Protein AF-A0A3D0XBW6-F1 (afdb_monomer)

Radius of gyration: 17.54 Å; Cα contacts (8 Å, |Δi|>4): 55; chains: 1; bounding box: 36×22×61 Å

pLDDT: mean 77.78, std 9.22, range [53.75, 89.75]

Nearest PDB structures (foldseek):
  8wfx-assembly1_G  TM=4.551E-01  e=8.396E+00  Mycobacterium c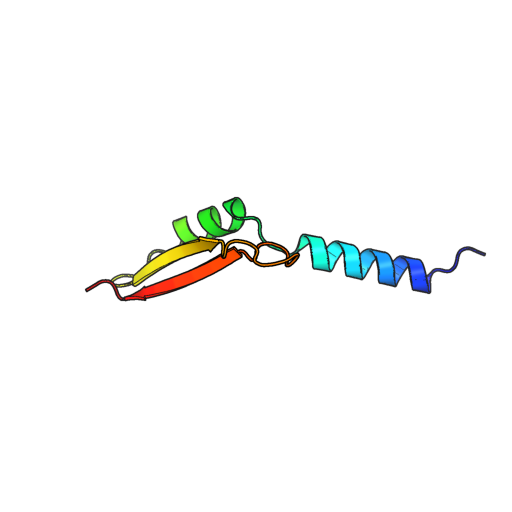anetti

Structure (mmCIF, N/CA/C/O backbone):
data_AF-A0A3D0XBW6-F1
#
_entry.id   AF-A0A3D0XBW6-F1
#
loop_
_atom_site.group_PDB
_atom_site.id
_atom_site.type_symbol
_atom_site.label_atom_id
_atom_site.label_alt_id
_atom_site.label_comp_id
_atom_site.label_asym_id
_atom_site.label_entity_id
_atom_site.label_seq_id
_atom_site.pdbx_PDB_ins_code
_atom_site.Cartn_x
_atom_site.Cartn_y
_atom_site.Cartn_z
_atom_site.occupancy
_atom_site.B_iso_or_equiv
_atom_site.auth_seq_id
_atom_site.auth_comp_id
_atom_site.auth_asym_id
_atom_site.auth_atom_id
_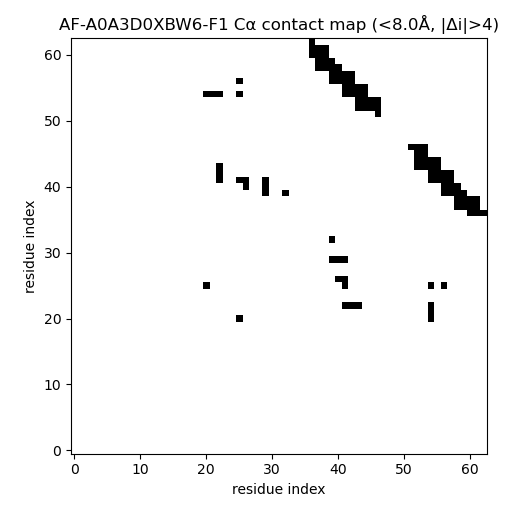atom_site.pdbx_PDB_model_num
ATOM 1 N N . PRO A 1 1 ? 7.733 -11.257 -38.914 1.00 79.38 1 PRO A N 1
ATOM 2 C CA . PRO A 1 1 ? 6.530 -11.456 -38.067 1.00 79.38 1 PRO A CA 1
ATOM 3 C C . PRO A 1 1 ? 6.862 -11.014 -36.640 1.00 79.38 1 PRO A C 1
ATOM 5 O O . PRO A 1 1 ? 7.890 -11.432 -36.116 1.00 79.38 1 PRO A O 1
ATOM 8 N N . ILE A 1 2 ? 6.069 -10.115 -36.055 1.00 81.44 2 ILE A N 1
ATOM 9 C CA . ILE A 1 2 ? 6.287 -9.646 -34.679 1.00 81.44 2 ILE A CA 1
ATOM 10 C C . ILE A 1 2 ? 5.815 -10.756 -33.730 1.00 81.44 2 ILE A C 1
ATOM 12 O O . ILE A 1 2 ? 4.703 -11.261 -33.915 1.00 81.44 2 ILE A O 1
ATOM 16 N N . PRO A 1 3 ? 6.623 -11.178 -32.744 1.00 82.81 3 PRO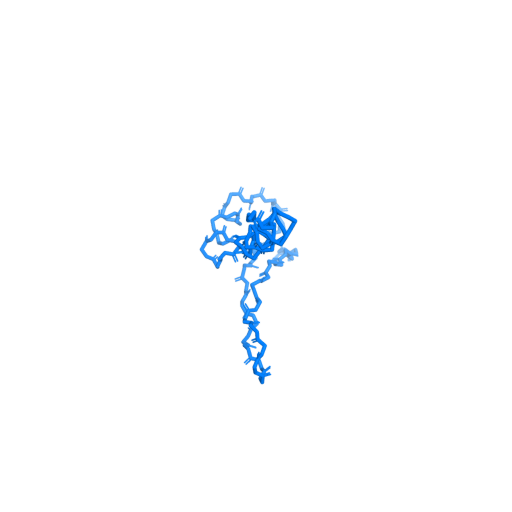 A N 1
ATOM 17 C CA . PRO A 1 3 ? 6.211 -12.222 -31.821 1.00 82.81 3 PRO A CA 1
ATOM 18 C C . PRO A 1 3 ? 5.138 -11.665 -30.870 1.00 82.81 3 PRO A C 1
ATOM 20 O O . PRO A 1 3 ? 5.417 -10.819 -30.025 1.00 82.81 3 PRO A O 1
ATOM 23 N N . LEU A 1 4 ? 3.896 -12.135 -31.019 1.00 88.75 4 LEU A N 1
ATOM 24 C CA . LEU A 1 4 ? 2.753 -11.694 -30.205 1.00 88.75 4 LEU A CA 1
ATOM 25 C C . LEU A 1 4 ? 2.834 -12.168 -28.748 1.00 88.75 4 LEU A C 1
ATOM 27 O O . LEU A 1 4 ? 2.481 -11.420 -27.842 1.00 88.75 4 LEU A O 1
ATOM 31 N N . ILE A 1 5 ? 3.312 -13.395 -28.517 1.00 87.75 5 ILE A N 1
ATOM 32 C CA . ILE A 1 5 ? 3.335 -14.014 -27.181 1.00 87.75 5 ILE A CA 1
ATOM 33 C C . ILE A 1 5 ? 4.180 -13.193 -26.179 1.00 87.75 5 ILE A C 1
ATOM 35 O O . ILE A 1 5 ? 3.655 -12.859 -25.116 1.00 87.75 5 ILE A O 1
ATOM 39 N N . PRO A 1 6 ? 5.426 -12.777 -26.497 1.00 88.31 6 PRO A N 1
ATOM 40 C CA . PRO A 1 6 ? 6.216 -11.925 -25.604 1.00 88.31 6 PRO A CA 1
ATOM 41 C C . PRO A 1 6 ? 5.580 -10.558 -25.341 1.00 88.31 6 PRO A C 1
ATOM 43 O O . PRO A 1 6 ? 5.701 -10.033 -24.239 1.00 88.31 6 PRO A O 1
ATOM 46 N N . LEU A 1 7 ? 4.887 -9.986 -26.331 1.00 88.69 7 LEU A N 1
ATOM 47 C CA . LEU A 1 7 ? 4.250 -8.675 -26.198 1.00 88.69 7 LEU A CA 1
ATOM 48 C C . LEU A 1 7 ? 3.100 -8.715 -25.182 1.00 88.69 7 LEU A C 1
ATOM 50 O O . LEU A 1 7 ? 2.990 -7.836 -24.330 1.00 88.69 7 LEU A O 1
ATOM 54 N N . ILE A 1 8 ? 2.281 -9.768 -25.250 1.00 89.25 8 ILE A N 1
ATOM 55 C CA . ILE A 1 8 ? 1.170 -9.991 -24.319 1.00 89.25 8 ILE A CA 1
ATOM 56 C C . ILE A 1 8 ? 1.708 -10.233 -22.902 1.00 89.25 8 ILE A C 1
ATOM 58 O O . ILE A 1 8 ? 1.218 -9.621 -21.958 1.00 89.25 8 ILE A O 1
ATOM 62 N N . MET A 1 9 ? 2.757 -11.051 -22.752 1.00 89.75 9 MET A N 1
ATOM 63 C CA . MET A 1 9 ? 3.399 -11.295 -21.450 1.00 89.75 9 MET A CA 1
ATOM 64 C C . MET A 1 9 ? 4.021 -10.031 -20.842 1.00 89.75 9 MET A C 1
ATOM 66 O O . MET A 1 9 ? 3.913 -9.799 -19.637 1.00 89.75 9 MET A O 1
ATOM 70 N N . MET A 1 10 ? 4.659 -9.194 -21.665 1.00 89.12 10 MET A N 1
ATOM 71 C CA . MET A 1 10 ? 5.245 -7.930 -21.215 1.00 89.12 10 MET A CA 1
ATOM 72 C C . MET A 1 10 ? 4.165 -6.945 -20.753 1.00 89.12 10 MET A C 1
ATOM 74 O O . MET A 1 10 ? 4.334 -6.292 -19.724 1.00 89.12 10 MET A O 1
ATOM 78 N N . TRP A 1 11 ? 3.043 -6.869 -21.474 1.00 89.44 11 TRP A N 1
ATOM 79 C CA . TRP A 1 11 ? 1.910 -6.026 -21.094 1.00 89.44 11 TRP A CA 1
ATOM 80 C C . TRP A 1 11 ? 1.253 -6.483 -19.788 1.00 89.44 11 TRP A C 1
ATOM 82 O O . TRP A 1 11 ? 1.043 -5.665 -18.898 1.00 89.44 11 TRP A O 1
ATOM 92 N N . ASP A 1 12 ? 0.999 -7.783 -19.630 1.00 87.94 12 ASP A N 1
ATOM 93 C CA . ASP A 1 12 ? 0.437 -8.354 -18.397 1.00 87.94 12 ASP A CA 1
ATOM 94 C C . ASP A 1 12 ? 1.329 -8.083 -17.170 1.00 87.94 12 ASP A C 1
ATOM 96 O O . ASP A 1 12 ? 0.853 -7.682 -16.103 1.00 87.94 12 ASP A O 1
ATOM 100 N N . SER A 1 13 ? 2.649 -8.185 -17.355 1.00 83.56 13 SER A N 1
ATOM 101 C CA . SER A 1 13 ? 3.636 -7.874 -16.316 1.00 83.56 13 SER A CA 1
ATOM 102 C C . SER A 1 13 ? 3.645 -6.384 -15.958 1.00 83.56 13 SER A C 1
ATOM 104 O O . SER A 1 13 ? 3.687 -6.028 -14.779 1.00 83.56 13 SER A O 1
ATOM 106 N N . ALA A 1 14 ? 3.568 -5.501 -16.960 1.00 83.94 14 ALA A N 1
ATOM 107 C CA . ALA A 1 14 ? 3.508 -4.056 -16.749 1.00 83.94 14 ALA A CA 1
ATOM 108 C C . ALA A 1 14 ? 2.221 -3.643 -16.020 1.00 83.94 14 ALA A C 1
ATOM 110 O O . ALA A 1 14 ? 2.275 -2.873 -15.063 1.00 83.94 14 ALA A O 1
ATOM 111 N N . VAL A 1 15 ? 1.069 -4.188 -16.420 1.00 85.00 15 VAL A N 1
ATOM 112 C CA . VAL A 1 15 ? -0.223 -3.931 -15.763 1.00 85.00 15 VAL A CA 1
ATOM 113 C C . VAL A 1 15 ? -0.226 -4.451 -14.326 1.00 85.00 15 VAL A C 1
ATOM 115 O O . VAL A 1 15 ? -0.705 -3.760 -13.427 1.00 85.00 15 VAL A O 1
ATOM 118 N N . SER A 1 16 ? 0.365 -5.619 -14.076 1.00 79.81 16 SER A N 1
ATOM 119 C CA . SER A 1 16 ? 0.512 -6.162 -12.721 1.00 79.81 16 SER A CA 1
ATOM 120 C C . SER A 1 16 ? 1.402 -5.287 -11.834 1.00 79.81 16 SER A C 1
ATOM 122 O O . SER A 1 16 ? 1.070 -5.063 -10.671 1.0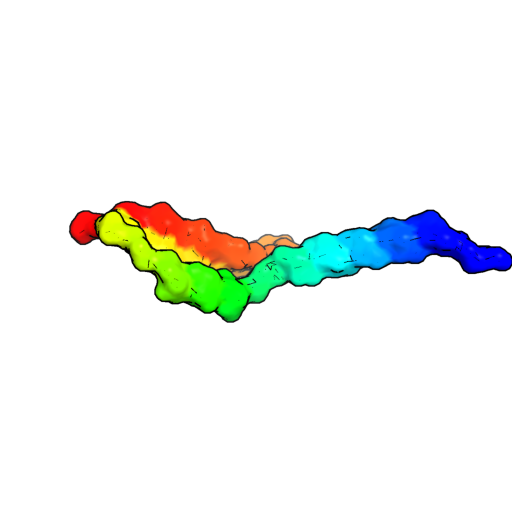0 79.81 16 SER A O 1
ATOM 124 N N . ALA A 1 17 ? 2.489 -4.730 -12.379 1.00 72.75 17 ALA A N 1
ATOM 125 C CA . ALA A 1 17 ? 3.354 -3.793 -11.660 1.00 72.75 17 ALA A CA 1
ATOM 126 C C . ALA A 1 17 ? 2.665 -2.444 -11.384 1.00 72.75 17 ALA A C 1
ATOM 128 O O . ALA A 1 17 ? 2.839 -1.873 -10.311 1.00 72.75 17 ALA A O 1
ATOM 129 N N . MET A 1 18 ? 1.835 -1.957 -12.311 1.00 71.25 18 MET A N 1
ATOM 130 C CA . MET A 1 18 ? 1.028 -0.745 -12.115 1.00 71.25 18 MET A CA 1
ATOM 131 C C . MET A 1 18 ? -0.094 -0.925 -11.082 1.00 71.25 18 MET A C 1
ATOM 133 O O . MET A 1 18 ? -0.638 0.061 -10.598 1.00 71.25 18 MET A O 1
ATOM 137 N N . ARG A 1 19 ? -0.430 -2.166 -10.701 1.00 68.56 19 ARG A N 1
ATOM 138 C CA . ARG A 1 19 ? -1.408 -2.465 -9.641 1.00 68.56 19 ARG A CA 1
ATOM 139 C C . ARG A 1 19 ? -0.858 -2.263 -8.226 1.00 68.56 19 ARG A C 1
ATOM 141 O O . ARG A 1 19 ? -1.581 -2.461 -7.252 1.00 68.56 19 ARG A O 1
ATOM 148 N N . VAL A 1 20 ? 0.418 -1.905 -8.095 1.00 71.06 20 VAL A N 1
ATOM 149 C CA . VAL A 1 20 ? 1.001 -1.538 -6.807 1.00 71.06 20 VAL A CA 1
ATOM 150 C C . VAL A 1 20 ? 0.445 -0.174 -6.412 1.00 71.06 20 VAL A C 1
ATOM 152 O O . VAL A 1 20 ? 0.811 0.843 -6.992 1.00 71.06 20 VAL A O 1
ATOM 155 N N . TYR A 1 21 ? -0.448 -0.167 -5.422 1.00 71.25 21 TYR A N 1
ATOM 156 C CA . TYR A 1 21 ? -0.999 1.062 -4.862 1.00 71.25 21 TYR A CA 1
ATOM 157 C C . TYR A 1 21 ? 0.121 1.986 -4.382 1.00 71.25 21 TYR A C 1
ATOM 159 O O . TYR A 1 21 ? 1.021 1.566 -3.640 1.00 71.25 21 TYR A O 1
ATOM 167 N N . THR A 1 22 ? 0.054 3.254 -4.782 1.00 76.19 22 THR A N 1
ATOM 168 C CA . THR A 1 22 ? 0.913 4.274 -4.188 1.00 76.19 22 THR A CA 1
ATOM 169 C C . THR A 1 22 ? 0.473 4.533 -2.749 1.00 76.19 22 THR A C 1
ATOM 171 O O . THR A 1 22 ? -0.630 4.171 -2.329 1.00 76.19 22 THR A O 1
ATOM 174 N N . LYS A 1 23 ? 1.335 5.186 -1.962 1.00 76.06 23 LYS A N 1
ATOM 175 C CA . LYS A 1 23 ? 0.952 5.624 -0.615 1.00 76.06 23 LYS A CA 1
ATOM 176 C C . LYS A 1 23 ? -0.314 6.490 -0.642 1.00 76.06 23 LYS A C 1
ATOM 178 O O . LYS A 1 23 ? -1.168 6.328 0.216 1.00 76.06 23 LYS A O 1
ATOM 183 N N . GLU A 1 24 ? -0.420 7.378 -1.624 1.00 77.75 24 GLU A N 1
ATOM 184 C CA . GLU A 1 24 ? -1.531 8.322 -1.764 1.00 77.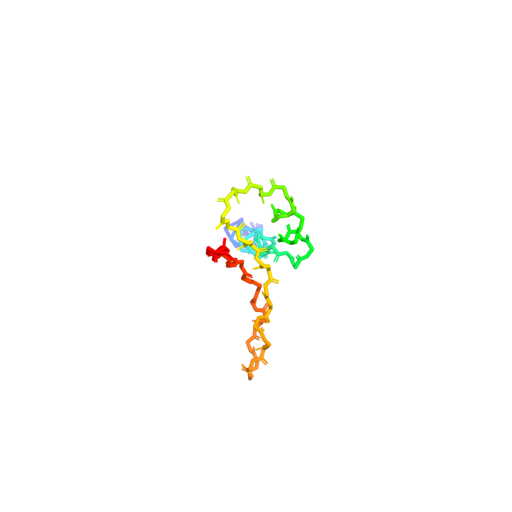75 24 GLU A CA 1
ATOM 185 C C . GLU A 1 24 ? -2.845 7.599 -2.063 1.00 77.75 24 GLU A C 1
ATOM 187 O O . GLU A 1 24 ? -3.873 7.929 -1.474 1.00 77.75 24 GLU A O 1
ATOM 192 N N . ASP A 1 25 ? -2.800 6.567 -2.908 1.00 80.19 25 ASP A N 1
ATOM 193 C CA . ASP A 1 25 ? -3.969 5.736 -3.200 1.00 80.19 25 ASP A CA 1
ATOM 194 C C . ASP A 1 25 ? -4.441 4.982 -1.953 1.00 80.19 25 ASP A C 1
ATOM 196 O O . ASP A 1 25 ? -5.638 4.933 -1.679 1.00 80.19 25 ASP A O 1
ATOM 200 N N . LEU A 1 26 ? -3.507 4.434 -1.167 1.00 80.12 26 LEU A N 1
ATOM 201 C CA . LEU A 1 26 ? -3.801 3.767 0.105 1.00 80.12 26 LEU A CA 1
ATOM 202 C C . LEU A 1 26 ? -4.351 4.740 1.155 1.00 80.12 26 LEU A C 1
ATOM 204 O O . LEU A 1 26 ? -5.347 4.426 1.800 1.00 80.12 26 LEU A O 1
ATOM 208 N N . ASP A 1 27 ? -3.751 5.923 1.300 1.00 81.56 27 ASP A N 1
ATOM 209 C CA . ASP A 1 27 ? -4.231 6.967 2.213 1.00 81.56 27 ASP A CA 1
ATOM 210 C C . ASP A 1 27 ? -5.651 7.415 1.830 1.00 81.56 27 ASP A C 1
ATOM 212 O O . ASP A 1 27 ? -6.495 7.616 2.702 1.00 81.56 27 ASP A O 1
ATOM 216 N N . ASN A 1 28 ? -5.949 7.543 0.535 1.00 84.06 28 ASN A N 1
ATOM 217 C CA . ASN A 1 28 ? -7.294 7.872 0.064 1.00 84.06 28 ASN A CA 1
ATOM 218 C C . ASN A 1 28 ? -8.287 6.729 0.291 1.00 84.06 28 ASN A C 1
ATOM 220 O O . ASN A 1 28 ? -9.401 6.991 0.733 1.00 84.06 28 ASN A O 1
ATOM 224 N N . LEU A 1 29 ? -7.878 5.477 0.071 1.00 82.69 29 LEU A N 1
ATOM 225 C CA . LEU A 1 29 ? -8.719 4.306 0.326 1.00 82.69 29 LEU A CA 1
ATOM 226 C C . LEU A 1 29 ? -9.117 4.207 1.806 1.00 82.69 29 LEU A C 1
ATOM 228 O O . LEU A 1 29 ? -10.250 3.868 2.127 1.00 82.69 29 LEU A O 1
ATOM 232 N N . ILE A 1 30 ? -8.182 4.512 2.708 1.00 84.62 30 ILE A N 1
ATOM 233 C CA . ILE A 1 30 ? -8.387 4.414 4.154 1.00 84.62 30 ILE A CA 1
ATOM 234 C C . ILE A 1 30 ? -9.241 5.563 4.700 1.00 84.62 30 ILE A C 1
ATOM 236 O O . ILE A 1 30 ? -10.006 5.347 5.637 1.00 84.62 30 ILE A O 1
ATOM 240 N N . LYS A 1 31 ? -9.170 6.766 4.115 1.00 83.31 31 LYS A N 1
ATOM 241 C CA . LYS A 1 31 ? -9.998 7.916 4.540 1.00 83.31 31 LYS A CA 1
ATOM 242 C C . LYS A 1 31 ? -11.498 7.629 4.499 1.00 83.31 31 LYS A C 1
ATOM 244 O O . LYS A 1 31 ? -12.238 8.155 5.332 1.00 83.31 31 LYS A O 1
ATOM 249 N N . ASP A 1 32 ? -11.932 6.813 3.544 1.00 82.88 32 ASP A N 1
ATOM 250 C CA . ASP A 1 32 ? -13.342 6.461 3.373 1.00 82.88 32 ASP A CA 1
ATOM 251 C C . ASP A 1 32 ? -13.778 5.294 4.277 1.00 82.88 32 ASP A C 1
ATOM 253 O O . ASP A 1 32 ? -14.976 5.063 4.459 1.00 82.88 32 ASP A O 1
ATOM 257 N N . ILE A 1 33 ? -12.834 4.578 4.900 1.00 82.19 33 ILE A N 1
ATOM 258 C CA . ILE A 1 33 ? -13.129 3.483 5.826 1.00 82.19 33 ILE A CA 1
ATOM 259 C C . ILE A 1 33 ? -13.446 4.072 7.202 1.00 82.19 33 ILE A C 1
ATOM 261 O O . ILE A 1 33 ? -12.560 4.443 7.969 1.00 82.19 33 ILE A O 1
ATOM 265 N N . LYS A 1 34 ? -14.738 4.128 7.532 1.00 78.19 34 LYS A N 1
ATOM 266 C CA . LYS A 1 34 ? -15.228 4.490 8.867 1.00 78.19 34 LYS A CA 1
ATOM 267 C C . LYS A 1 34 ? -15.862 3.271 9.516 1.00 78.19 34 LYS A C 1
ATOM 269 O O . LYS A 1 34 ? -16.974 2.887 9.163 1.00 78.19 34 LYS A O 1
ATOM 274 N N . VAL A 1 35 ? -15.130 2.656 10.436 1.00 82.00 35 VAL A N 1
ATOM 275 C CA . VAL A 1 35 ? -15.600 1.529 11.243 1.00 82.00 35 VAL A CA 1
ATOM 276 C C . VAL A 1 35 ? -15.455 1.927 12.704 1.00 82.00 35 VAL A C 1
ATOM 278 O O . VAL A 1 35 ? -14.360 2.279 13.138 1.00 82.00 35 VAL A O 1
ATOM 281 N N . ASP A 1 36 ? -16.557 1.894 13.450 1.00 79.69 36 ASP A N 1
ATOM 282 C CA . ASP A 1 36 ? -16.542 2.233 14.872 1.00 79.69 36 ASP A CA 1
ATOM 283 C C . ASP A 1 36 ? -15.621 1.277 15.642 1.00 79.69 36 ASP A C 1
ATOM 285 O O . ASP A 1 36 ? -15.664 0.058 15.458 1.00 79.69 36 ASP A O 1
ATOM 289 N N . GLY A 1 37 ? -14.758 1.844 16.488 1.00 82.12 37 GLY A N 1
ATOM 290 C CA . GLY A 1 37 ? -13.790 1.086 17.282 1.00 82.12 37 GLY A CA 1
ATOM 291 C C . GLY A 1 37 ? -12.580 0.565 16.503 1.00 82.12 37 GLY A C 1
ATOM 292 O O . GLY A 1 37 ? -11.832 -0.234 17.052 1.00 82.12 37 GLY A O 1
ATOM 293 N N . TYR A 1 38 ? -12.353 0.988 15.253 1.00 82.25 38 TYR A N 1
ATOM 294 C CA . TYR A 1 38 ? -11.164 0.619 14.475 1.00 82.25 38 TYR A CA 1
ATOM 295 C C . TYR A 1 38 ? -10.479 1.836 13.851 1.00 82.25 38 TYR A C 1
ATOM 297 O O . TYR A 1 38 ? -11.118 2.699 13.254 1.00 82.25 38 TYR A O 1
ATOM 305 N N . ILE A 1 39 ? -9.148 1.863 13.935 1.00 82.06 39 ILE A N 1
ATOM 306 C CA . ILE A 1 39 ? -8.294 2.823 13.233 1.00 82.06 39 ILE A CA 1
ATOM 307 C C . ILE A 1 39 ? -7.522 2.086 12.149 1.00 82.06 39 ILE A C 1
ATOM 309 O O . ILE A 1 39 ? -6.942 1.025 12.382 1.00 82.06 39 ILE A O 1
ATOM 313 N N . PHE A 1 40 ? -7.501 2.679 10.962 1.00 83.19 40 PHE A N 1
ATOM 314 C CA . PHE A 1 40 ? -6.742 2.195 9.822 1.00 83.19 40 PHE A CA 1
ATOM 315 C C . PHE A 1 40 ? -5.594 3.163 9.526 1.00 83.19 40 PHE A C 1
ATOM 317 O O . PHE A 1 40 ? -5.796 4.372 9.435 1.00 83.19 40 PHE A O 1
ATOM 324 N N . GLU A 1 41 ? -4.384 2.630 9.365 1.00 81.31 41 GLU A N 1
ATOM 325 C CA . GLU A 1 41 ? -3.186 3.402 9.032 1.00 81.31 41 GLU A CA 1
ATOM 326 C C . GLU A 1 41 ? -2.451 2.773 7.842 1.00 81.31 41 GLU A C 1
ATOM 328 O O . GLU A 1 41 ? -2.131 1.578 7.851 1.00 81.31 41 GLU A O 1
ATOM 333 N N . ALA A 1 42 ? -2.113 3.587 6.836 1.00 82.12 42 ALA A N 1
ATOM 334 C CA . ALA A 1 42 ? -1.153 3.210 5.804 1.00 82.12 42 ALA A CA 1
ATOM 335 C C . ALA A 1 42 ? 0.262 3.555 6.266 1.00 82.12 42 ALA A C 1
ATOM 337 O O . ALA A 1 42 ? 0.608 4.710 6.530 1.00 82.12 42 ALA A O 1
ATOM 338 N N . LYS A 1 43 ? 1.126 2.546 6.320 1.00 75.00 43 LYS A N 1
ATOM 339 C CA . LYS A 1 43 ? 2.541 2.713 6.641 1.00 75.00 43 LYS A CA 1
ATOM 340 C C . LYS A 1 43 ? 3.408 2.203 5.499 1.00 75.00 43 LYS A C 1
ATOM 342 O O . LYS A 1 43 ? 3.003 1.429 4.632 1.00 75.00 43 LYS A O 1
ATOM 347 N N . LYS A 1 44 ? 4.633 2.715 5.468 1.00 73.50 44 LYS A N 1
ATOM 348 C CA . LYS A 1 44 ? 5.662 2.334 4.503 1.00 73.50 44 LYS A CA 1
ATOM 349 C C . LYS A 1 44 ? 6.772 1.656 5.281 1.00 73.50 44 LYS A C 1
ATOM 351 O O . LYS A 1 44 ? 7.339 2.277 6.178 1.00 73.50 44 LYS A O 1
ATOM 356 N N . ILE A 1 45 ? 7.084 0.406 4.950 1.00 73.50 45 ILE A N 1
ATOM 357 C CA . ILE A 1 45 ? 8.275 -0.230 5.519 1.00 73.50 45 ILE A CA 1
ATOM 358 C C . ILE A 1 45 ? 9.478 0.400 4.809 1.00 73.50 45 ILE A C 1
ATOM 360 O O . ILE A 1 45 ? 9.512 0.396 3.571 1.00 73.50 45 ILE A O 1
ATOM 364 N N . PRO A 1 46 ? 10.445 0.984 5.540 1.00 61.41 46 PRO A N 1
ATOM 365 C CA . PRO A 1 46 ? 11.656 1.485 4.917 1.00 61.41 46 PRO A CA 1
ATOM 366 C C . PRO A 1 46 ? 12.366 0.328 4.209 1.00 61.41 46 PRO A C 1
ATOM 368 O O . PRO A 1 46 ? 12.517 -0.762 4.759 1.00 61.41 46 PRO A O 1
ATOM 371 N N . SER A 1 47 ? 12.767 0.568 2.962 1.00 60.00 47 SER A N 1
ATOM 372 C CA . SER A 1 47 ? 13.562 -0.377 2.184 1.00 60.00 47 SER A CA 1
ATOM 373 C C . SER A 1 47 ? 14.829 -0.738 2.964 1.00 60.00 47 SER A C 1
ATOM 375 O O . SER A 1 47 ? 15.621 0.139 3.305 1.00 60.00 47 SER A O 1
ATOM 377 N N . TYR A 1 48 ? 15.017 -2.023 3.261 1.00 53.75 48 TYR A N 1
ATOM 378 C CA . TYR A 1 48 ? 16.276 -2.541 3.783 1.00 53.75 48 TYR A CA 1
ATOM 379 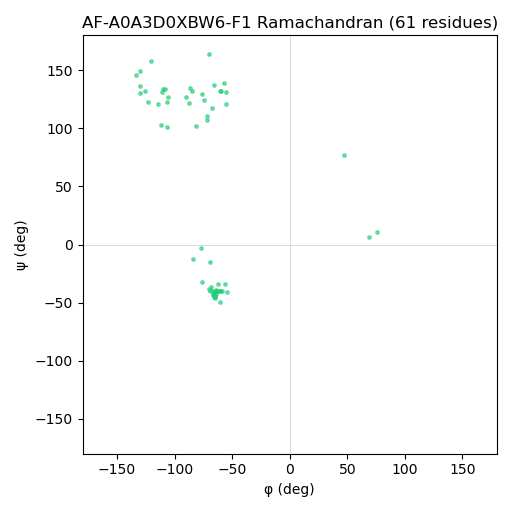C C . TYR A 1 48 ? 16.971 -3.325 2.670 1.00 53.75 48 TYR A C 1
ATOM 381 O O . TYR A 1 48 ? 16.388 -4.279 2.153 1.00 53.75 48 TYR A O 1
ATOM 389 N N . ARG A 1 49 ? 18.206 -2.924 2.324 1.00 56.81 49 ARG A N 1
ATOM 390 C CA . ARG A 1 49 ? 19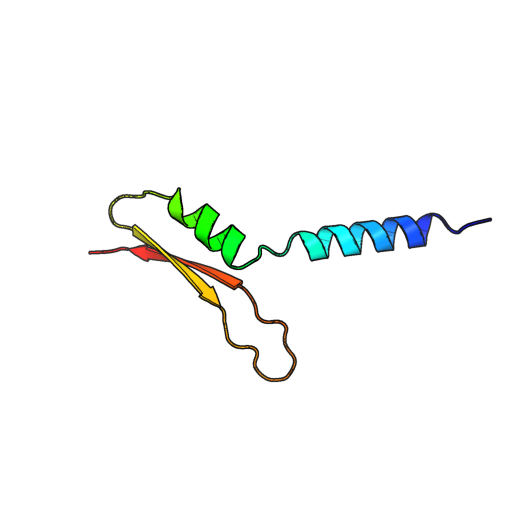.092 -3.593 1.347 1.00 56.81 49 ARG A CA 1
ATOM 391 C C . ARG A 1 49 ? 18.395 -3.958 0.022 1.00 56.81 49 ARG A C 1
ATOM 393 O O . ARG A 1 49 ? 18.076 -5.123 -0.201 1.00 56.81 49 ARG A O 1
ATOM 400 N N . ASP A 1 50 ? 18.179 -2.970 -0.846 1.00 57.88 50 ASP A N 1
ATOM 401 C CA . ASP A 1 50 ? 17.725 -3.149 -2.244 1.00 57.88 50 ASP A CA 1
ATOM 402 C C . ASP A 1 50 ? 16.286 -3.650 -2.471 1.00 57.88 50 ASP A C 1
ATOM 404 O O . ASP A 1 50 ? 15.879 -3.885 -3.608 1.00 57.88 50 ASP A O 1
ATOM 408 N N . LYS A 1 51 ? 15.456 -3.783 -1.431 1.00 58.53 51 LYS A N 1
ATOM 409 C CA . LYS A 1 51 ? 14.051 -4.186 -1.617 1.00 58.53 51 LYS A CA 1
ATOM 410 C C . LYS A 1 51 ? 13.156 -2.979 -1.903 1.00 58.53 51 LYS A C 1
ATOM 412 O O . LYS A 1 51 ? 13.262 -1.988 -1.181 1.00 58.53 51 LYS A O 1
ATOM 417 N N . PRO A 1 52 ? 12.248 -3.027 -2.892 1.00 61.22 52 PRO A N 1
ATOM 418 C CA . PRO A 1 52 ? 11.318 -1.930 -3.135 1.00 61.22 52 PRO A CA 1
ATOM 419 C C . PRO A 1 52 ? 10.502 -1.657 -1.870 1.00 61.22 52 PRO A C 1
ATOM 421 O O . PRO A 1 52 ? 10.122 -2.579 -1.150 1.00 61.22 52 PRO A O 1
ATOM 424 N N . ALA A 1 53 ? 10.286 -0.380 -1.561 1.00 63.88 53 ALA A N 1
ATOM 425 C CA . ALA A 1 53 ? 9.551 -0.005 -0.365 1.00 63.88 53 ALA A CA 1
ATOM 426 C C . ALA A 1 53 ? 8.085 -0.433 -0.504 1.00 63.88 53 ALA A C 1
ATOM 428 O O . ALA A 1 53 ? 7.382 0.039 -1.394 1.00 63.88 53 ALA A O 1
ATOM 429 N N . ILE A 1 54 ? 7.643 -1.332 0.374 1.00 69.44 54 ILE A N 1
ATOM 430 C CA . ILE A 1 54 ? 6.294 -1.894 0.338 1.00 69.44 54 ILE A CA 1
ATOM 431 C C . ILE A 1 54 ? 5.375 -1.008 1.180 1.00 69.44 54 ILE A C 1
ATOM 433 O O . ILE A 1 54 ? 5.660 -0.716 2.349 1.00 69.44 54 ILE A O 1
ATOM 437 N N . HIS A 1 55 ? 4.277 -0.577 0.568 1.00 74.44 55 HIS A N 1
ATOM 438 C CA . HIS A 1 55 ? 3.181 0.094 1.251 1.00 74.44 55 HIS A CA 1
ATOM 439 C C . HIS A 1 55 ? 2.228 -0.955 1.827 1.00 74.44 55 HIS A C 1
ATOM 441 O O . HIS A 1 55 ? 1.863 -1.905 1.137 1.00 74.44 55 HIS A O 1
ATOM 447 N N . TYR A 1 56 ? 1.848 -0.801 3.093 1.00 75.88 56 TYR A N 1
ATOM 448 C CA . TYR A 1 56 ? 0.930 -1.706 3.779 1.00 75.88 56 TYR A CA 1
ATOM 449 C C . TYR A 1 56 ? -0.125 -0.909 4.543 1.00 75.88 56 TYR A C 1
ATOM 451 O O . TYR A 1 56 ? 0.160 0.168 5.065 1.00 75.88 56 TYR A O 1
ATOM 459 N N . CYS A 1 57 ? -1.337 -1.450 4.615 1.00 80.44 57 CYS A N 1
ATOM 460 C CA . CYS A 1 57 ? -2.427 -0.925 5.430 1.00 80.44 57 CYS A CA 1
ATOM 461 C C . CYS A 1 57 ? -2.65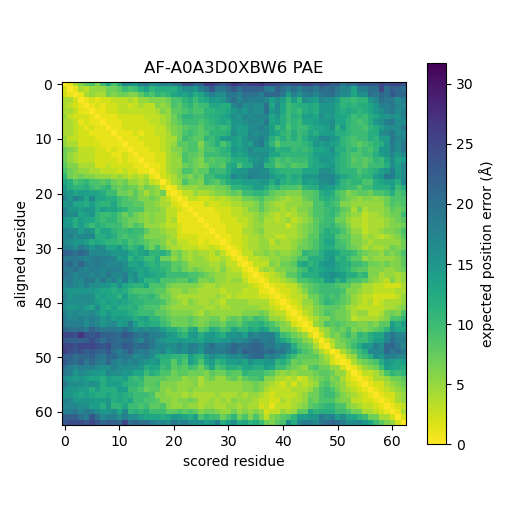1 -1.866 6.613 1.00 80.44 57 CYS A C 1
ATOM 463 O O . CYS A 1 57 ? -2.710 -3.082 6.428 1.00 80.44 57 CYS A O 1
ATOM 465 N N . VAL A 1 58 ? -2.789 -1.317 7.817 1.00 83.19 58 VAL A N 1
ATOM 466 C CA . VAL A 1 58 ? -3.152 -2.073 9.019 1.00 83.19 58 V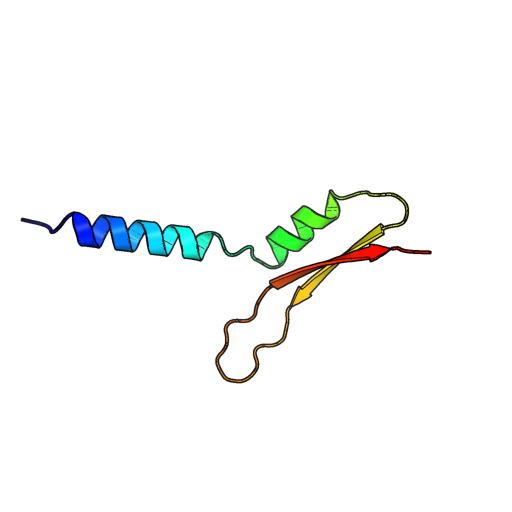AL A CA 1
ATOM 467 C C . VAL A 1 58 ? -4.378 -1.441 9.665 1.00 83.19 58 VAL A C 1
ATOM 469 O O . VAL A 1 58 ? -4.426 -0.226 9.823 1.00 83.19 58 VAL A O 1
ATOM 472 N N . GLY A 1 59 ? -5.363 -2.267 10.011 1.00 83.44 59 GLY A N 1
ATOM 473 C CA . GLY A 1 59 ? -6.493 -1.884 10.852 1.00 83.44 59 GLY A CA 1
ATOM 474 C C . GLY A 1 59 ? -6.315 -2.484 12.240 1.00 83.44 59 GLY A C 1
ATOM 475 O O . GLY A 1 59 ? -6.086 -3.689 12.350 1.00 83.44 59 GLY A O 1
ATOM 476 N N . TYR A 1 60 ? -6.393 -1.672 13.288 1.00 84.25 60 TYR A N 1
ATOM 477 C CA . TYR A 1 60 ? -6.322 -2.127 14.677 1.00 84.25 60 TYR A CA 1
ATOM 478 C C . TYR A 1 60 ? -7.479 -1.539 15.492 1.00 84.25 60 TYR A C 1
ATOM 480 O O . TYR A 1 60 ? -7.963 -0.454 15.160 1.00 84.25 60 TYR A O 1
ATOM 488 N N . PRO A 1 61 ? -7.960 -2.256 16.523 1.00 86.56 61 PRO A N 1
ATOM 489 C CA . PRO A 1 61 ? -9.027 -1.748 17.367 1.00 86.56 61 PRO A CA 1
ATOM 490 C C . PRO A 1 61 ? -8.541 -0.516 18.138 1.00 86.56 61 PRO A C 1
ATOM 492 O O . PRO A 1 61 ? -7.413 -0.491 18.633 1.00 86.56 61 PRO A O 1
ATOM 495 N N . CYS A 1 62 ? -9.385 0.505 18.212 1.00 72.31 62 CYS A N 1
ATOM 496 C CA . CYS A 1 62 ? -9.186 1.662 19.067 1.00 72.31 62 CYS A CA 1
ATOM 497 C C . CYS A 1 62 ? -10.173 1.549 20.226 1.00 72.31 62 CYS A C 1
ATOM 499 O O . CYS A 1 62 ? -11.363 1.802 20.038 1.00 72.31 62 CYS A O 1
ATOM 501 N N . ASP A 1 63 ? -9.664 1.107 21.376 1.00 60.16 63 ASP A N 1
ATOM 502 C CA . ASP A 1 63 ? -10.326 1.271 22.675 1.00 60.16 63 ASP A CA 1
ATOM 503 C C . ASP A 1 63 ? -10.324 2.749 23.102 1.00 60.16 63 ASP A C 1
ATOM 505 O O . ASP A 1 63 ? -9.304 3.441 22.846 1.00 60.16 63 ASP A O 1
#

Foldseek 3Di:
DDDPVVVVVVVVVVVVVVPQDDLVNVVVVQVPDDDPQKHKDWDWDPDDPPDPIHIDIDIDGHD

Solvent-accessible surface area (backbone atoms only — not comparable to full-atom values): 4000 Å² total; per-residue (Å²): 134,82,70,60,68,65,53,54,54,52,49,54,50,50,55,59,58,67,65,59,69,49,68,66,55,45,48,55,58,46,71,73,63,83,50,92,54,48,46,70,49,71,47,69,51,80,58,66,88,93,44,81,65,50,67,46,76,50,76,46,77,49,131

Mean predicted aligned error: 9.6 Å

Secondary structure (DSSP, 8-state):
---HHHHHHHHHHHHHHHTS--HHHHHHHHHT---TTEEEEEEEPPP-TTPPPPEEEEEEE--

Sequence (63 aa):
PIPLIPLIMMWDSAVSAMRVYTKEDLDNLIKDIKVDGYIFEAKKIPSYRDKPAIHYCVGYPCD